Protein AF-A0A3M1LL52-F1 (afdb_monomer)

Solvent-accessible surface area (b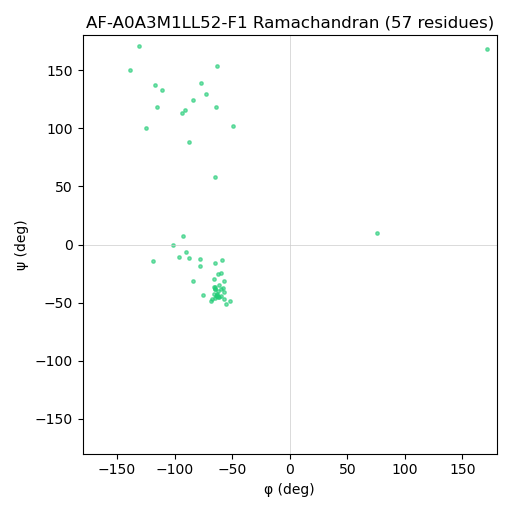ackbone atoms only — not comparable to full-atom values): 3849 Å² total; per-residue (Å²): 112,67,70,60,53,51,58,50,50,52,59,60,49,55,80,80,42,65,50,96,49,70,68,42,33,51,55,45,41,53,55,36,44,78,72,74,40,87,77,82,92,73,86,71,86,63,95,71,80,51,69,78,59,57,69,68,74,67,130

Sequence (59 aa):
MAAIYERLLTKIAKHWIAGNSLEDAIEAVKSANKLGIHAIINYLGEHIIDKSIIDHTVE

Radius of gyration: 14.72 Å; Cα contacts (8 Å, |Δi|>4): 22; chains: 1; bounding box: 41×23×32 Å

pLDDT: mean 82.93, std 14.03, range [48.31, 97.12]

Mean predicted aligned error: 8.1 Å

Structure (mmCIF, N/CA/C/O backbone):
data_AF-A0A3M1LL52-F1
#
_entry.id   AF-A0A3M1LL52-F1
#
loop_
_atom_site.group_PDB
_atom_site.id
_atom_site.type_symbol
_atom_site.label_atom_id
_atom_site.label_alt_id
_atom_site.label_comp_id
_atom_site.label_asym_id
_atom_site.label_entity_id
_atom_site.label_seq_id
_atom_site.pdbx_PDB_ins_code
_atom_site.Cartn_x
_atom_site.Cartn_y
_atom_site.Cartn_z
_atom_site.occupancy
_atom_site.B_iso_or_equiv
_atom_site.auth_seq_id
_atom_site.auth_comp_id
_atom_site.auth_asym_id
_atom_site.auth_atom_id
_atom_site.pdbx_PDB_model_num
ATOM 1 N N . MET A 1 1 ? 27.783 5.424 0.848 1.00 60.25 1 MET A N 1
ATOM 2 C CA . MET A 1 1 ? 27.042 6.512 0.170 1.00 60.25 1 MET A CA 1
ATOM 3 C C . MET A 1 1 ? 25.699 6.030 -0.372 1.00 60.25 1 MET A C 1
ATOM 5 O O . MET A 1 1 ? 24.694 6.523 0.112 1.00 60.25 1 MET A O 1
ATOM 9 N N . ALA A 1 2 ? 25.646 5.036 -1.269 1.00 75.25 2 ALA A N 1
ATOM 10 C CA . ALA A 1 2 ? 24.391 4.533 -1.862 1.00 75.25 2 ALA A CA 1
ATOM 11 C C . ALA A 1 2 ? 23.295 4.151 -0.840 1.00 75.25 2 ALA A C 1
ATOM 13 O O . ALA A 1 2 ? 22.186 4.663 -0.926 1.00 75.25 2 ALA A O 1
ATOM 14 N N . ALA A 1 3 ? 23.630 3.377 0.198 1.00 82.12 3 ALA A N 1
ATOM 15 C CA . ALA A 1 3 ? 22.665 2.954 1.224 1.00 82.12 3 ALA A CA 1
ATOM 16 C C . ALA A 1 3 ? 22.034 4.114 2.031 1.00 82.12 3 ALA A C 1
ATOM 18 O O . ALA A 1 3 ? 20.930 3.989 2.556 1.00 82.12 3 ALA A O 1
ATOM 19 N N . ILE A 1 4 ? 22.722 5.258 2.143 1.00 88.06 4 ILE A N 1
ATOM 20 C CA . ILE A 1 4 ? 22.184 6.451 2.821 1.00 88.06 4 ILE A CA 1
ATOM 21 C C . ILE A 1 4 ? 21.140 7.126 1.928 1.00 88.06 4 ILE A C 1
ATOM 23 O O . ILE A 1 4 ? 20.074 7.503 2.415 1.00 88.06 4 ILE A O 1
ATOM 27 N N . TYR A 1 5 ? 21.430 7.240 0.629 1.00 91.06 5 TYR A N 1
ATOM 28 C CA . TYR A 1 5 ? 20.496 7.785 -0.355 1.00 91.06 5 TYR A CA 1
ATOM 29 C C . TYR A 1 5 ? 19.264 6.903 -0.507 1.00 91.06 5 TYR A C 1
ATOM 31 O O . TYR A 1 5 ? 18.154 7.417 -0.443 1.00 91.06 5 TYR A O 1
ATOM 39 N N . GLU A 1 6 ? 19.444 5.589 -0.621 1.00 86.00 6 GLU A N 1
ATOM 40 C CA . GLU A 1 6 ? 18.341 4.631 -0.687 1.00 86.00 6 GLU A CA 1
ATOM 41 C C . GLU A 1 6 ? 17.417 4.781 0.525 1.00 86.00 6 GLU A C 1
ATOM 43 O O . GLU A 1 6 ? 16.230 5.049 0.375 1.00 86.00 6 GLU A O 1
ATOM 48 N N . ARG A 1 7 ? 17.974 4.768 1.743 1.00 87.56 7 ARG A N 1
ATOM 49 C CA . ARG A 1 7 ? 17.189 4.927 2.973 1.00 87.56 7 ARG A CA 1
ATOM 50 C C . ARG A 1 7 ? 16.458 6.271 3.051 1.00 87.56 7 ARG A C 1
ATOM 52 O O . ARG A 1 7 ? 15.365 6.332 3.617 1.00 87.56 7 ARG A O 1
ATOM 59 N N . LEU A 1 8 ? 17.054 7.349 2.537 1.00 90.69 8 LEU A N 1
ATOM 60 C CA . LEU A 1 8 ? 16.415 8.665 2.473 1.00 90.69 8 LEU A CA 1
ATOM 61 C C . LEU A 1 8 ? 15.250 8.662 1.476 1.00 90.69 8 LEU A C 1
ATOM 63 O O . LEU A 1 8 ? 14.149 9.085 1.823 1.00 90.69 8 LEU A O 1
ATOM 67 N N . LEU A 1 9 ? 15.474 8.138 0.273 1.00 88.19 9 LEU A N 1
ATOM 68 C CA . LEU A 1 9 ? 14.464 8.051 -0.779 1.00 88.19 9 LEU A CA 1
ATOM 69 C C . LEU A 1 9 ? 13.291 7.161 -0.358 1.00 88.19 9 LEU A C 1
ATOM 71 O O . LEU A 1 9 ? 12.142 7.565 -0.511 1.00 88.19 9 LEU A O 1
ATOM 75 N N . THR A 1 10 ? 13.551 6.015 0.279 1.00 85.62 10 THR A N 1
ATOM 76 C CA . THR A 1 10 ? 12.494 5.142 0.809 1.00 85.62 10 THR A CA 1
ATOM 77 C C . THR A 1 10 ? 11.621 5.864 1.838 1.00 85.62 10 THR A C 1
ATOM 79 O O . THR A 1 10 ? 10.408 5.675 1.857 1.00 85.62 10 THR A O 1
ATOM 82 N N . LYS A 1 11 ? 12.194 6.720 2.696 1.00 88.88 11 LYS A N 1
ATOM 83 C CA . LYS A 1 11 ? 11.397 7.509 3.655 1.00 88.88 11 LYS A CA 1
ATOM 84 C C . LYS A 1 11 ? 10.475 8.508 2.962 1.00 88.88 11 LYS A C 1
ATOM 86 O O . LYS A 1 11 ? 9.353 8.708 3.418 1.00 88.88 11 LYS A O 1
ATOM 91 N N . ILE A 1 12 ? 10.938 9.130 1.881 1.00 91.38 12 ILE A N 1
ATOM 92 C CA . ILE A 1 12 ? 10.121 10.056 1.093 1.00 91.38 12 ILE A CA 1
ATOM 93 C C . ILE A 1 12 ? 8.992 9.281 0.403 1.00 91.38 12 ILE A C 1
ATOM 95 O O . ILE A 1 12 ? 7.831 9.657 0.534 1.00 91.38 12 ILE A O 1
ATOM 99 N N . ALA A 1 13 ? 9.309 8.151 -0.235 1.00 88.69 13 ALA A N 1
ATOM 100 C CA . ALA A 1 13 ? 8.332 7.305 -0.921 1.00 88.69 13 ALA A CA 1
ATOM 101 C C . ALA A 1 13 ? 7.212 6.803 0.008 1.00 88.69 13 ALA A C 1
ATOM 103 O O . ALA A 1 13 ? 6.049 6.809 -0.383 1.00 88.69 13 ALA A O 1
ATOM 104 N N . LYS A 1 14 ? 7.531 6.467 1.267 1.00 87.94 14 LYS A N 1
ATOM 105 C CA . LYS A 1 14 ? 6.560 6.019 2.287 1.00 87.94 14 LYS A CA 1
ATOM 106 C C . LYS A 1 14 ? 5.430 7.008 2.601 1.00 87.94 14 LYS A C 1
ATOM 108 O O . LYS A 1 14 ? 4.467 6.613 3.242 1.00 87.94 14 LYS A O 1
ATOM 113 N N . HIS A 1 15 ? 5.523 8.267 2.172 1.00 89.25 15 HIS A N 1
ATOM 114 C CA . HIS A 1 15 ? 4.413 9.221 2.296 1.00 89.25 15 HIS A CA 1
ATOM 115 C C . HIS A 1 15 ? 3.325 9.019 1.232 1.00 89.25 15 HIS A C 1
ATOM 117 O O . HIS A 1 15 ? 2.215 9.512 1.400 1.00 89.25 15 HIS A O 1
ATOM 123 N N . TRP A 1 16 ? 3.646 8.316 0.144 1.00 89.81 16 TRP A N 1
ATOM 124 C CA . TRP A 1 16 ? 2.791 8.166 -1.035 1.00 89.81 16 TRP A CA 1
ATOM 125 C C . TRP A 1 16 ? 2.399 6.713 -1.313 1.00 89.81 16 TRP A C 1
ATOM 127 O O . TRP A 1 16 ? 1.492 6.472 -2.105 1.00 89.81 16 TRP A O 1
ATOM 137 N N . ILE A 1 17 ? 3.070 5.749 -0.676 1.00 91.38 17 ILE A N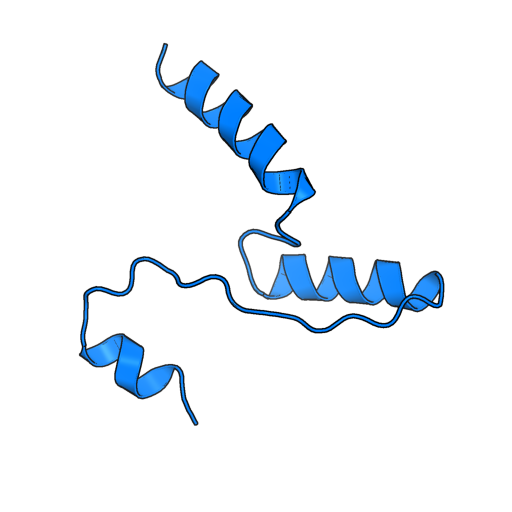 1
ATOM 138 C CA . ILE A 1 1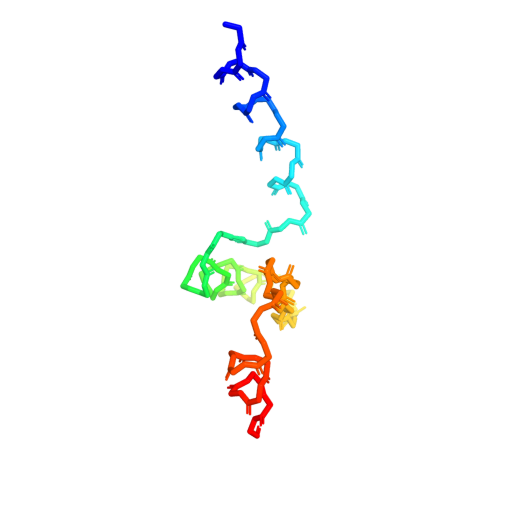7 ? 2.824 4.314 -0.850 1.00 91.38 17 ILE A CA 1
ATOM 139 C C . ILE A 1 17 ? 2.346 3.707 0.470 1.00 91.38 17 ILE A C 1
ATOM 141 O O . ILE A 1 17 ? 2.886 4.013 1.532 1.00 91.38 17 ILE A O 1
ATOM 145 N N . ALA A 1 18 ? 1.341 2.835 0.402 1.00 92.94 18 ALA A N 1
ATOM 146 C CA . ALA A 1 18 ? 0.751 2.201 1.583 1.00 92.94 18 ALA A CA 1
ATOM 147 C C . ALA A 1 18 ? 1.598 1.042 2.145 1.00 92.94 18 ALA A C 1
ATOM 149 O O . ALA A 1 18 ? 1.344 0.581 3.254 1.00 92.94 18 ALA A O 1
ATOM 150 N N . GLY A 1 19 ? 2.595 0.574 1.393 1.00 90.75 19 GLY A N 1
ATOM 151 C CA . GLY A 1 19 ? 3.358 -0.625 1.710 1.00 90.75 19 GLY A CA 1
ATOM 152 C C . GLY A 1 19 ? 4.280 -1.045 0.572 1.00 90.75 19 GLY A C 1
ATOM 153 O O . GLY A 1 19 ? 4.161 -0.517 -0.533 1.00 90.75 19 GLY A O 1
ATOM 154 N N . ASN A 1 20 ? 5.188 -1.986 0.846 1.00 88.12 20 ASN A N 1
ATOM 155 C CA . ASN A 1 20 ? 5.997 -2.632 -0.196 1.00 88.12 20 ASN A CA 1
ATOM 156 C C . ASN A 1 20 ? 5.397 -3.974 -0.648 1.00 88.12 20 ASN A C 1
ATOM 158 O O . ASN A 1 20 ? 5.863 -4.539 -1.632 1.00 88.12 20 ASN A O 1
ATOM 162 N N . SER A 1 21 ? 4.397 -4.486 0.071 1.00 88.81 21 SER A N 1
ATOM 163 C CA . SER A 1 21 ? 3.629 -5.675 -0.294 1.00 88.81 21 SER A CA 1
ATOM 164 C C . SER A 1 21 ? 2.126 -5.415 -0.183 1.00 88.81 21 SER A C 1
ATOM 166 O O . SER A 1 21 ? 1.685 -4.389 0.350 1.00 88.81 21 SER A O 1
ATOM 168 N N . LEU A 1 22 ? 1.325 -6.363 -0.671 1.00 90.31 22 LEU A N 1
ATOM 169 C CA . LEU A 1 22 ? -0.124 -6.317 -0.511 1.00 90.31 22 LEU A CA 1
ATOM 170 C C . LEU A 1 22 ? -0.531 -6.364 0.969 1.00 90.31 22 LEU A C 1
ATOM 172 O O . LEU A 1 22 ? -1.438 -5.644 1.377 1.00 90.31 22 LEU A O 1
ATOM 176 N N . GLU A 1 23 ? 0.142 -7.178 1.782 1.00 93.69 23 GLU A N 1
ATOM 177 C CA . GLU A 1 23 ? -0.138 -7.311 3.215 1.00 93.69 23 GLU A CA 1
ATOM 178 C C . GLU A 1 23 ? 0.073 -5.985 3.949 1.00 93.69 23 GLU A C 1
ATOM 180 O O . GLU A 1 23 ? -0.794 -5.569 4.721 1.00 93.69 23 GLU A O 1
ATOM 185 N N . ASP A 1 24 ? 1.177 -5.287 3.654 1.00 93.25 24 ASP A N 1
ATOM 186 C CA . ASP A 1 24 ? 1.437 -3.947 4.186 1.00 93.25 24 ASP A CA 1
ATOM 187 C C . ASP A 1 24 ? 0.290 -2.984 3.818 1.00 93.25 24 ASP A C 1
ATOM 189 O O . ASP A 1 24 ? -0.243 -2.270 4.674 1.00 93.25 24 ASP A O 1
ATOM 193 N N . ALA A 1 25 ? -0.130 -2.995 2.546 1.00 94.00 25 ALA A N 1
ATOM 194 C CA . ALA A 1 25 ? -1.202 -2.136 2.050 1.00 94.00 25 ALA A CA 1
ATOM 195 C C . ALA A 1 25 ? -2.561 -2.461 2.697 1.00 94.00 25 ALA A C 1
ATOM 197 O O . ALA A 1 25 ? -3.321 -1.548 3.031 1.00 94.00 25 ALA A O 1
ATOM 198 N N . ILE A 1 26 ? -2.864 -3.741 2.930 1.00 95.44 26 ILE A N 1
ATOM 199 C CA . ILE A 1 26 ? -4.084 -4.180 3.621 1.00 95.44 26 ILE A CA 1
A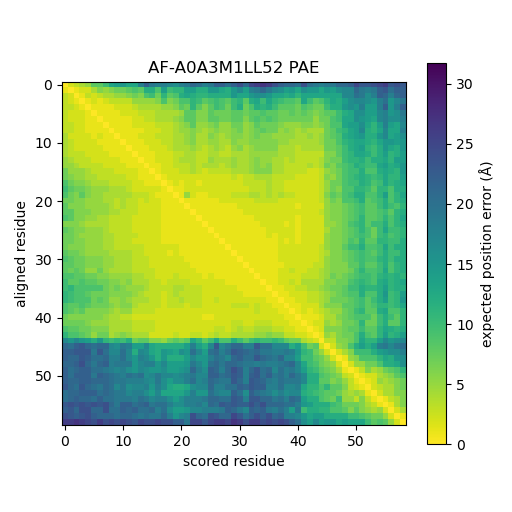TOM 200 C C . ILE A 1 26 ? -4.104 -3.670 5.066 1.00 95.44 26 ILE A C 1
ATOM 202 O O . ILE A 1 26 ? -5.134 -3.167 5.521 1.00 95.44 26 ILE A O 1
ATOM 206 N N . GLU A 1 27 ? -2.992 -3.758 5.797 1.00 96.56 27 GLU A N 1
ATOM 207 C CA . GLU A 1 27 ? -2.924 -3.251 7.174 1.00 96.56 27 GLU A CA 1
ATOM 208 C C . GLU A 1 27 ? -3.062 -1.720 7.239 1.00 96.56 27 GLU A C 1
ATOM 210 O O . GLU A 1 27 ? -3.746 -1.188 8.127 1.00 96.56 27 GLU A O 1
ATOM 215 N N . ALA A 1 28 ? -2.506 -0.998 6.261 1.00 94.56 28 ALA A N 1
ATOM 216 C CA . ALA A 1 28 ? -2.713 0.441 6.115 1.00 94.56 28 ALA A CA 1
ATOM 217 C C . ALA A 1 28 ? -4.195 0.786 5.867 1.00 94.56 28 ALA A C 1
ATOM 219 O O . ALA A 1 28 ? -4.744 1.669 6.533 1.00 94.56 28 ALA A O 1
ATOM 220 N N . VAL A 1 29 ? -4.878 0.050 4.983 1.00 94.81 29 VAL A N 1
ATOM 221 C CA . VAL A 1 29 ? -6.314 0.241 4.715 1.00 94.81 29 VAL A CA 1
ATOM 222 C C . VAL A 1 29 ? -7.170 -0.069 5.938 1.00 94.81 29 VAL A C 1
ATOM 224 O O . VAL A 1 29 ? -8.043 0.729 6.279 1.00 94.81 29 VAL A O 1
ATOM 227 N N . LYS A 1 30 ? -6.902 -1.164 6.659 1.00 95.69 30 LYS A N 1
ATOM 228 C CA . LYS A 1 30 ? -7.609 -1.477 7.914 1.00 95.69 30 LYS A CA 1
ATOM 229 C C . LYS A 1 30 ? -7.465 -0.346 8.930 1.00 95.69 30 LYS A C 1
ATOM 231 O O . LYS A 1 30 ? -8.430 -0.001 9.611 1.00 95.69 30 LYS A O 1
ATOM 236 N N . SER A 1 31 ? -6.272 0.237 9.032 1.00 95.31 31 SER A N 1
ATOM 237 C CA . SER A 1 31 ? -6.004 1.368 9.924 1.00 95.31 31 SER A CA 1
ATOM 238 C C . SER A 1 31 ? -6.774 2.621 9.499 1.00 95.31 31 SER A C 1
ATOM 240 O O . SER A 1 31 ? -7.393 3.264 10.342 1.00 95.31 31 SER A O 1
ATOM 242 N N . ALA A 1 32 ? -6.825 2.922 8.198 1.00 94.62 32 ALA A N 1
ATOM 243 C CA . ALA A 1 32 ? -7.620 4.023 7.654 1.00 94.62 32 ALA A CA 1
ATOM 244 C C . ALA A 1 32 ? -9.130 3.818 7.878 1.00 94.62 32 ALA A C 1
ATOM 246 O O . ALA A 1 32 ? -9.821 4.729 8.334 1.00 94.62 32 ALA A O 1
ATOM 247 N N . ASN A 1 33 ? -9.642 2.604 7.655 1.00 94.31 33 ASN A N 1
ATOM 248 C CA . ASN A 1 33 ? -11.057 2.287 7.848 1.00 94.31 33 ASN A CA 1
ATOM 249 C C . ASN A 1 33 ? -11.483 2.403 9.317 1.00 94.31 33 ASN A C 1
ATOM 251 O O . ASN A 1 33 ? -12.577 2.891 9.588 1.00 94.31 33 ASN A O 1
ATOM 255 N N . 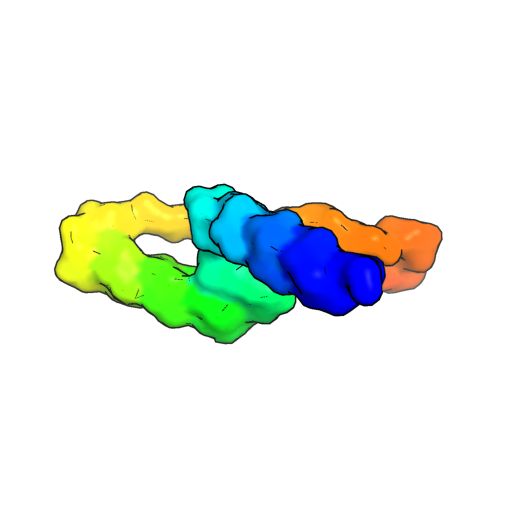LYS A 1 34 ? -10.617 2.033 10.274 1.00 96.31 34 LYS A N 1
ATOM 256 C CA . LYS A 1 34 ? -10.858 2.268 11.713 1.00 96.31 34 LYS A CA 1
ATOM 257 C C . LYS A 1 34 ? -11.016 3.755 12.055 1.00 96.31 34 LYS A C 1
ATOM 259 O O . LYS A 1 34 ? -11.655 4.076 13.050 1.00 96.31 34 LYS A O 1
ATOM 264 N N . LEU A 1 35 ? -10.457 4.644 11.234 1.00 96.62 35 LEU A N 1
ATOM 265 C CA . LEU A 1 35 ? -10.600 6.099 11.340 1.00 96.62 35 LEU A CA 1
ATOM 266 C C . LEU A 1 35 ? -11.760 6.652 10.489 1.00 96.62 35 LEU A C 1
ATOM 268 O O . LEU A 1 35 ? -11.901 7.866 10.372 1.00 96.62 35 LEU A O 1
ATOM 272 N N . GLY A 1 36 ? -12.583 5.790 9.878 1.00 97.12 36 GLY A N 1
ATOM 273 C CA . GLY A 1 36 ? -13.681 6.192 8.992 1.00 97.12 36 GLY A CA 1
ATOM 274 C C . GLY A 1 36 ? -13.237 6.639 7.596 1.00 97.12 36 GLY A C 1
ATOM 275 O O . GLY A 1 36 ? -14.044 7.164 6.834 1.00 97.12 36 GLY A O 1
ATOM 276 N N . ILE A 1 37 ? -11.965 6.439 7.242 1.00 96.31 37 ILE A N 1
ATOM 277 C CA . ILE A 1 37 ? -11.423 6.771 5.924 1.00 96.31 37 ILE A CA 1
ATOM 278 C C . ILE A 1 37 ? -11.515 5.522 5.046 1.00 96.31 37 ILE A C 1
ATOM 280 O O . ILE A 1 37 ? -10.845 4.516 5.290 1.00 96.31 37 ILE A O 1
ATOM 284 N N . HIS A 1 38 ? -12.353 5.580 4.015 1.00 93.00 38 HIS A N 1
ATOM 285 C CA . HIS A 1 38 ? -12.423 4.538 2.994 1.00 93.00 38 HIS A CA 1
ATOM 286 C C . HIS A 1 38 ? -11.249 4.679 2.022 1.00 93.00 38 HIS A C 1
ATOM 288 O O . HIS A 1 38 ? -10.878 5.789 1.645 1.00 93.00 38 HIS A O 1
ATOM 294 N N . ALA A 1 39 ? -10.660 3.555 1.626 1.00 91.62 39 ALA A N 1
ATOM 295 C CA . ALA A 1 39 ? -9.462 3.527 0.798 1.00 91.62 39 ALA A CA 1
ATOM 296 C C . ALA A 1 39 ? -9.570 2.436 -0.270 1.00 91.62 39 ALA A C 1
ATOM 298 O O . ALA A 1 39 ? -10.212 1.408 -0.055 1.00 91.62 39 ALA A O 1
ATOM 299 N N . ILE A 1 40 ? -8.924 2.678 -1.409 1.00 91.94 40 ILE A N 1
ATOM 300 C CA . ILE A 1 40 ? -8.762 1.728 -2.511 1.00 91.94 40 ILE A CA 1
ATOM 301 C C . ILE A 1 40 ? -7.281 1.355 -2.556 1.00 91.94 40 ILE A C 1
ATOM 303 O O . ILE A 1 40 ? -6.423 2.236 -2.489 1.00 91.94 40 ILE A O 1
ATOM 307 N N . ILE A 1 41 ? -6.980 0.062 -2.661 1.00 92.25 41 ILE A N 1
ATOM 308 C CA . ILE A 1 41 ? -5.609 -0.410 -2.868 1.00 92.25 41 ILE A CA 1
ATOM 309 C C . ILE A 1 41 ? -5.317 -0.353 -4.363 1.00 92.25 41 ILE A C 1
ATOM 311 O O . ILE A 1 41 ? -6.037 -0.949 -5.159 1.00 92.25 41 ILE A O 1
ATOM 315 N N . ASN A 1 42 ? -4.256 0.361 -4.728 1.00 90.81 42 ASN A N 1
ATOM 316 C CA . ASN A 1 42 ? -3.741 0.401 -6.088 1.00 90.81 42 ASN A CA 1
ATOM 317 C C . ASN A 1 42 ? -2.343 -0.217 -6.109 1.00 90.81 42 ASN A C 1
ATOM 319 O O . ASN A 1 42 ? -1.432 0.321 -5.474 1.00 90.81 42 ASN A O 1
ATOM 323 N N . TYR A 1 43 ? -2.173 -1.307 -6.856 1.00 86.88 43 TYR A N 1
ATOM 324 C CA . TYR A 1 43 ? -0.850 -1.858 -7.130 1.00 86.88 43 TYR A CA 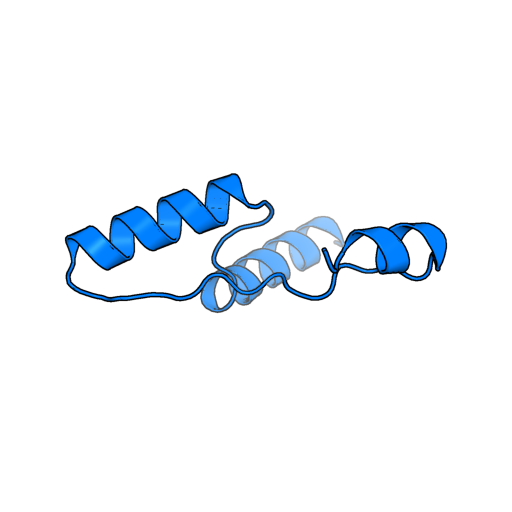1
ATOM 325 C C . TYR A 1 43 ? -0.063 -0.834 -7.942 1.00 86.88 43 TYR A C 1
ATOM 327 O O . TYR A 1 43 ? -0.472 -0.412 -9.026 1.00 86.88 43 TYR A O 1
ATOM 335 N N . LEU A 1 44 ? 1.047 -0.369 -7.379 1.00 84.56 44 LEU A N 1
ATOM 336 C CA . LEU A 1 44 ? 1.968 0.480 -8.117 1.00 84.56 44 LEU A CA 1
ATOM 337 C C . LEU A 1 44 ? 2.674 -0.415 -9.117 1.00 84.56 44 LEU A C 1
ATOM 339 O O . LEU A 1 44 ? 3.148 -1.475 -8.724 1.00 84.56 44 LEU A O 1
ATOM 343 N N . GLY A 1 45 ? 2.697 0.008 -10.383 1.00 74.06 45 GLY A N 1
ATOM 344 C CA . GLY A 1 45 ? 3.302 -0.746 -11.472 1.00 74.06 45 GLY A CA 1
ATOM 345 C C . GLY A 1 45 ? 4.697 -1.200 -11.077 1.00 74.06 45 GLY A C 1
ATOM 346 O O . GLY A 1 45 ? 5.642 -0.411 -11.046 1.00 74.06 45 GLY A O 1
ATOM 347 N N . GLU A 1 46 ? 4.790 -2.472 -10.717 1.00 66.06 46 GLU A N 1
ATOM 348 C CA . GLU A 1 46 ? 6.045 -3.141 -10.459 1.00 66.06 46 GLU A CA 1
ATOM 349 C C . GLU A 1 46 ? 6.818 -3.120 -11.782 1.00 66.06 46 GLU A C 1
ATOM 351 O O . GLU A 1 46 ? 6.220 -2.998 -12.853 1.00 66.06 46 GLU A O 1
ATOM 356 N N . HIS A 1 47 ? 8.147 -3.174 -11.735 1.00 54.00 47 HIS A N 1
ATOM 357 C CA . HIS A 1 47 ? 9.029 -3.208 -12.907 1.00 54.00 47 HIS A CA 1
ATOM 358 C C . HIS A 1 47 ? 8.832 -4.506 -13.729 1.00 54.00 47 HIS A C 1
ATOM 360 O O . HIS A 1 47 ? 9.755 -5.291 -13.935 1.00 54.00 47 HIS A O 1
ATOM 366 N N . ILE A 1 48 ? 7.615 -4.762 -14.198 1.00 55.59 48 ILE A N 1
ATOM 367 C CA . ILE A 1 48 ? 7.235 -5.916 -14.986 1.00 55.59 48 ILE A CA 1
ATOM 368 C C . ILE A 1 48 ? 7.500 -5.549 -16.440 1.00 55.59 48 ILE A C 1
ATOM 370 O O . ILE A 1 48 ? 6.668 -5.003 -17.158 1.00 55.59 48 ILE A O 1
ATOM 374 N N . ILE A 1 49 ? 8.732 -5.818 -16.849 1.00 58.53 49 ILE A N 1
ATOM 375 C CA . ILE A 1 49 ? 9.167 -5.806 -18.249 1.00 58.53 49 ILE A CA 1
ATOM 376 C C . ILE A 1 49 ? 8.999 -7.184 -18.905 1.00 58.53 49 ILE A C 1
ATOM 378 O O . ILE A 1 49 ? 9.186 -7.309 -20.114 1.00 58.53 49 ILE A O 1
ATOM 382 N N . ASP A 1 50 ? 8.633 -8.208 -18.126 1.00 63.06 50 ASP A N 1
ATOM 383 C CA . ASP A 1 50 ? 8.335 -9.548 -18.624 1.00 63.06 50 ASP A CA 1
ATOM 384 C C . ASP A 1 50 ? 6.845 -9.681 -18.955 1.00 63.06 50 ASP A C 1
ATOM 386 O O . ASP A 1 50 ? 5.974 -9.609 -18.085 1.00 63.06 50 ASP A O 1
ATOM 390 N N . LYS A 1 51 ? 6.563 -9.902 -20.240 1.00 65.25 51 LYS A N 1
ATOM 391 C CA . LYS A 1 51 ? 5.210 -10.046 -20.780 1.00 65.25 51 LYS A CA 1
ATOM 392 C C . LYS A 1 51 ? 4.416 -11.172 -20.107 1.00 65.25 51 LYS A C 1
ATOM 394 O O . LYS A 1 51 ? 3.208 -11.041 -19.969 1.00 65.25 51 LYS A O 1
ATOM 399 N N . SER A 1 52 ? 5.083 -12.234 -19.651 1.00 66.81 52 SER A N 1
ATOM 400 C CA . SER A 1 52 ? 4.418 -13.375 -19.009 1.00 66.81 52 SER A CA 1
ATOM 401 C C . SER A 1 52 ? 3.757 -13.028 -17.671 1.00 66.81 52 SER A C 1
ATOM 403 O O . SER A 1 52 ? 2.743 -13.620 -17.324 1.00 66.81 52 SER A O 1
ATOM 405 N N . ILE A 1 53 ? 4.283 -12.048 -16.932 1.00 62.94 53 ILE A N 1
ATOM 406 C CA . ILE A 1 53 ? 3.737 -11.624 -15.633 1.00 62.94 53 ILE A CA 1
ATOM 407 C C . ILE A 1 53 ? 2.581 -10.626 -15.834 1.00 62.94 53 ILE A C 1
ATOM 409 O O . ILE A 1 53 ? 1.615 -10.629 -15.070 1.00 62.94 53 ILE A O 1
ATOM 413 N N . ILE A 1 54 ? 2.633 -9.816 -16.901 1.00 63.09 54 ILE A N 1
ATOM 414 C CA . ILE A 1 54 ? 1.558 -8.877 -17.270 1.00 63.09 54 ILE A CA 1
ATOM 415 C C . ILE A 1 54 ? 0.249 -9.631 -17.520 1.00 63.09 54 ILE A C 1
ATOM 417 O O . ILE A 1 54 ? -0.794 -9.227 -17.008 1.00 63.09 54 ILE A O 1
ATOM 421 N N . ASP A 1 55 ? 0.322 -10.752 -18.240 1.00 63.78 55 ASP A N 1
ATOM 422 C CA . ASP A 1 55 ? -0.846 -11.562 -18.602 1.00 63.78 55 ASP A CA 1
ATOM 423 C C . ASP A 1 55 ? -1.539 -12.202 -17.375 1.00 63.78 55 ASP A C 1
ATOM 425 O O . ASP A 1 55 ? -2.696 -12.596 -17.469 1.00 63.78 55 ASP A O 1
ATOM 429 N N . HIS A 1 56 ? -0.872 -12.252 -16.213 1.00 60.72 56 HIS A N 1
ATOM 430 C CA . HIS A 1 56 ? -1.428 -12.743 -14.943 1.00 60.72 56 HIS A CA 1
ATOM 431 C C . HIS A 1 56 ? -1.849 -11.632 -13.967 1.00 60.72 56 HIS A C 1
ATOM 433 O O . HIS A 1 56 ? -2.321 -11.922 -12.872 1.00 60.72 56 HIS A O 1
ATOM 439 N N . THR A 1 57 ? -1.669 -10.358 -14.330 1.00 59.84 57 THR A N 1
ATOM 440 C CA . THR A 1 57 ? -2.031 -9.219 -13.464 1.00 59.84 57 THR A CA 1
ATOM 441 C C . THR A 1 57 ? -3.495 -8.784 -13.660 1.00 59.84 57 THR A C 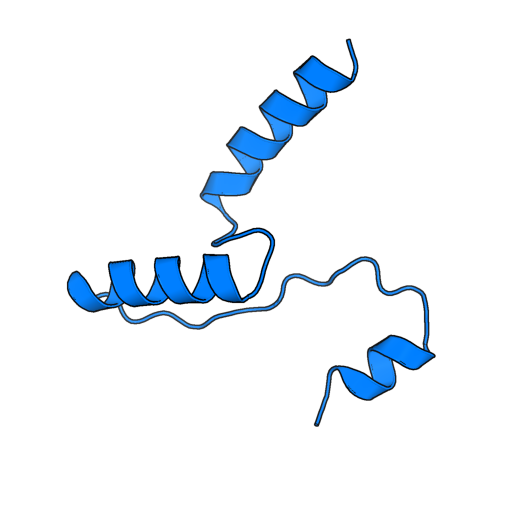1
ATOM 443 O O . THR A 1 57 ? -4.026 -8.004 -12.871 1.00 59.84 57 THR A O 1
ATOM 446 N N . VAL A 1 58 ? -4.165 -9.293 -14.701 1.00 58.25 58 VAL A N 1
ATOM 447 C CA . VAL A 1 58 ? -5.580 -9.040 -15.000 1.00 58.25 58 VAL A CA 1
ATOM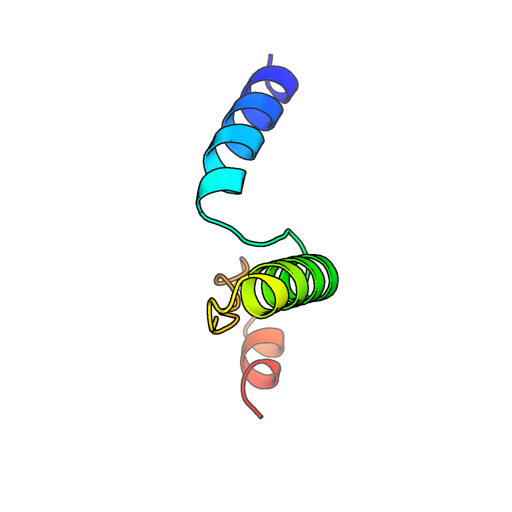 448 C C . VAL A 1 58 ? -6.303 -10.385 -15.103 1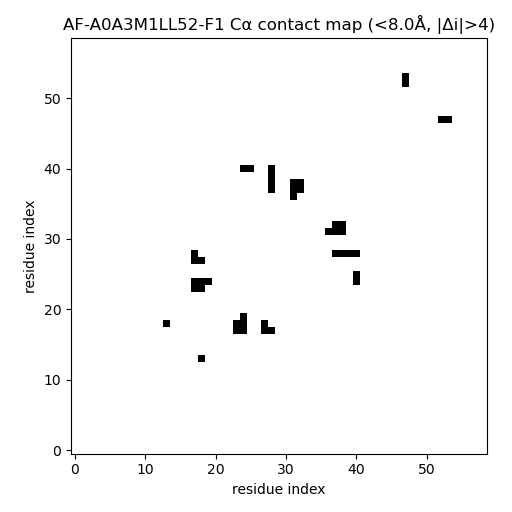.00 58.25 58 VAL A C 1
ATOM 450 O O . VAL A 1 58 ? -6.223 -11.046 -16.134 1.00 58.25 58 VAL A O 1
ATOM 453 N N . GLU A 1 59 ? -7.003 -10.774 -14.038 1.00 48.31 59 GLU A N 1
ATOM 454 C CA . GLU A 1 59 ? -8.097 -11.760 -14.076 1.00 48.31 59 GLU A CA 1
ATOM 455 C C . GLU A 1 59 ? -9.432 -11.057 -13.805 1.00 48.31 59 GLU A C 1
ATOM 457 O O . GLU A 1 59 ? -9.477 -10.199 -12.890 1.00 48.31 59 GLU A O 1
#

Secondary structure (DSSP, 8-state):
-HHHHHHHHHHHHTTT-S-SSHHHHHHHHHHHHHTT--------------HHHHTTS--

Foldseek 3Di:
DVVVVVVVVVVVVVVPAQDPDPVSNVVSQVVCVVVVHHDDDDDDDDPCPDPVVVVVVPD